Protein AF-A0AA35SYQ6-F1 (afdb_monomer_lite)

pLDDT: mean 86.06, std 11.84, range [40.59, 96.06]

Sequence (170 aa):
MRQVGVSEGILQTCYQFSLTARLAPKWNVVSGWLVQGMEFLSTGRSHAVVLEVGVTRTEITLSVRVSRINFNFLQVSDMEVSVSTLGAFLSDPRGVIRETSIYQNRCVLLPNLTVGYVFSANHQLPSSPEFPTYDSIRLHWKKQHGMILPEKQGLFFQIFFKSNSRTFFR

Structure (mmCIF, N/CA/C/O backbone):
data_AF-A0AA35SYQ6-F1
#
_entry.id   AF-A0AA35SYQ6-F1
#
loop_
_atom_site.group_PDB
_atom_site.id
_atom_site.type_symbol
_atom_site.label_atom_id
_atom_site.label_alt_id
_atom_site.label_comp_id
_atom_site.label_asym_id
_atom_site.label_entity_id
_atom_site.label_seq_id
_atom_site.pdbx_PDB_ins_code
_atom_site.Cartn_x
_atom_site.Cartn_y
_atom_site.Cartn_z
_atom_site.occupancy
_atom_site.B_iso_or_equiv
_atom_site.auth_seq_id
_atom_site.auth_comp_id
_atom_site.auth_asym_id
_atom_site.auth_atom_id
_atom_site.pdbx_PDB_model_num
ATOM 1 N N . MET A 1 1 ? -10.472 17.816 44.062 1.00 42.75 1 MET A N 1
ATOM 2 C CA . MET A 1 1 ? -9.986 17.221 42.795 1.00 42.75 1 MET A CA 1
ATOM 3 C C . MET A 1 1 ? -10.934 17.643 41.681 1.00 42.75 1 MET A C 1
ATOM 5 O O . MET A 1 1 ? -12.120 17.380 41.807 1.00 42.75 1 MET A O 1
ATOM 9 N N . ARG A 1 2 ? -10.469 18.363 40.649 1.00 44.16 2 ARG A N 1
ATOM 10 C CA . ARG A 1 2 ? -11.315 18.692 39.486 1.00 44.16 2 ARG A CA 1
ATOM 11 C C . ARG A 1 2 ? -11.531 17.407 38.683 1.00 44.16 2 ARG A C 1
ATOM 13 O O . ARG A 1 2 ? -10.553 16.830 38.217 1.00 44.16 2 ARG A O 1
ATOM 20 N N . GLN A 1 3 ? -12.778 16.956 38.550 1.00 53.84 3 GLN A N 1
ATOM 21 C CA . GLN A 1 3 ? -13.127 15.930 37.568 1.00 53.84 3 GLN A CA 1
ATOM 22 C C . GLN A 1 3 ? -12.819 16.501 36.184 1.00 53.84 3 GLN A C 1
ATOM 24 O O . GLN A 1 3 ? -13.435 17.476 35.753 1.00 53.84 3 GLN A O 1
ATOM 29 N N . VAL A 1 4 ? -11.833 15.925 35.504 1.00 58.66 4 VAL A N 1
ATOM 30 C CA . VAL A 1 4 ? -11.649 16.161 34.075 1.00 58.66 4 VAL A CA 1
ATOM 31 C C . VAL A 1 4 ? -12.801 15.430 33.393 1.00 58.66 4 VAL A C 1
ATOM 33 O O . VAL A 1 4 ? -12.837 14.202 33.394 1.00 58.66 4 VAL A O 1
ATOM 36 N N . GLY A 1 5 ? -13.789 16.174 32.896 1.00 65.88 5 GLY A N 1
ATOM 37 C CA . GLY A 1 5 ? -14.891 15.592 32.136 1.00 65.88 5 GLY A CA 1
ATOM 38 C C . GLY A 1 5 ? -14.342 14.962 30.859 1.00 65.88 5 GLY A C 1
ATOM 39 O O . GLY A 1 5 ? -13.836 15.671 29.992 1.00 65.88 5 GLY A O 1
ATOM 40 N N . VAL A 1 6 ? -14.400 13.636 30.754 1.00 77.38 6 VAL A N 1
ATOM 41 C CA . VAL A 1 6 ? -14.032 12.927 29.525 1.00 77.38 6 VAL A CA 1
ATOM 42 C C . VAL A 1 6 ? -15.188 13.090 28.546 1.00 77.38 6 VAL A C 1
ATOM 44 O O . VAL A 1 6 ? -16.306 12.668 28.833 1.00 77.38 6 VAL A O 1
ATOM 47 N N . SER A 1 7 ? -14.938 13.736 27.409 1.00 89.12 7 SER A N 1
ATOM 48 C CA . SER A 1 7 ? -15.945 13.855 26.356 1.00 89.12 7 SER A CA 1
ATOM 49 C C . SER A 1 7 ? -16.120 12.528 25.616 1.00 89.12 7 SER A C 1
ATOM 51 O O . SER A 1 7 ? -15.194 11.716 25.538 1.00 89.12 7 SER A O 1
ATOM 53 N N . GLU A 1 8 ? -17.294 12.332 25.017 1.00 91.00 8 GLU A N 1
ATOM 54 C CA . GLU A 1 8 ? -17.593 11.169 24.169 1.00 91.00 8 GLU A CA 1
ATOM 55 C C . GLU A 1 8 ? -16.535 10.996 23.066 1.00 91.00 8 GLU A C 1
ATOM 57 O O . GLU A 1 8 ? -16.056 9.890 22.836 1.00 91.00 8 GLU A O 1
ATOM 62 N N . GLY A 1 9 ? -16.091 12.097 22.447 1.00 92.00 9 GLY A N 1
ATOM 63 C CA . GLY A 1 9 ? -15.075 12.074 21.391 1.00 92.00 9 GLY A CA 1
ATOM 64 C C . GLY A 1 9 ? -13.686 11.628 21.865 1.00 92.00 9 GLY A C 1
ATOM 65 O O . GLY A 1 9 ? -13.002 10.884 21.155 1.00 92.00 9 GLY A O 1
ATOM 66 N N . ILE A 1 10 ? -13.267 12.025 23.075 1.00 92.19 10 ILE A N 1
ATOM 67 C CA . ILE A 1 10 ? -12.011 11.534 23.668 1.00 92.19 10 ILE A CA 1
ATOM 68 C C . ILE A 1 10 ? -12.130 10.032 23.912 1.00 92.19 10 ILE A C 1
ATOM 70 O O . ILE A 1 10 ? -11.246 9.271 23.519 1.00 92.19 10 ILE A O 1
ATOM 74 N N . LEU A 1 11 ? -13.246 9.599 24.501 1.00 92.44 11 LEU A N 1
ATOM 75 C CA . LEU A 1 11 ? -13.479 8.195 24.805 1.00 92.44 11 LEU A CA 1
ATOM 76 C C . LEU A 1 11 ? -13.512 7.338 23.527 1.00 92.44 11 LEU A C 1
ATOM 78 O O . LEU A 1 11 ? -12.851 6.301 23.468 1.00 92.44 11 LEU A O 1
ATOM 82 N N . GLN A 1 12 ? -14.190 7.807 22.475 1.00 94.62 12 GLN A N 1
ATOM 83 C CA . GLN A 1 12 ? -14.229 7.154 21.165 1.00 94.62 12 GLN A CA 1
ATOM 84 C C . GLN A 1 12 ? -12.827 6.996 20.573 1.00 94.62 12 GLN A C 1
ATOM 86 O O . GLN A 1 12 ? -12.453 5.902 20.151 1.00 94.62 12 GLN A O 1
ATOM 91 N N . THR A 1 13 ? -12.021 8.061 20.607 1.00 93.12 13 THR A N 1
ATOM 92 C CA . THR A 1 13 ? -10.637 8.039 20.108 1.00 93.12 13 THR A CA 1
ATOM 93 C C . THR A 1 13 ? -9.776 7.049 20.896 1.00 93.12 13 THR A C 1
ATOM 95 O O . THR A 1 13 ? -9.034 6.262 20.305 1.00 93.12 13 THR A O 1
ATOM 98 N N . CYS A 1 14 ? -9.905 7.029 22.225 1.00 93.50 14 CYS A N 1
ATOM 99 C CA . CYS A 1 14 ? -9.190 6.093 23.091 1.00 93.50 14 CYS A CA 1
ATOM 100 C C . CYS A 1 14 ? -9.551 4.631 22.797 1.00 93.50 14 CYS A C 1
ATOM 102 O O . CYS A 1 14 ? -8.652 3.787 22.724 1.00 93.50 14 CYS A O 1
ATOM 104 N N . TYR A 1 15 ? -10.835 4.316 22.601 1.00 93.81 15 TYR A N 1
ATOM 105 C CA . TYR A 1 15 ? -11.269 2.963 22.242 1.00 93.81 15 TYR A CA 1
ATOM 106 C C . TYR A 1 15 ? -10.786 2.559 20.850 1.00 93.81 15 TYR A C 1
ATOM 108 O O . TYR A 1 15 ? -10.222 1.474 20.704 1.00 93.81 15 TYR A O 1
ATOM 116 N N . GLN A 1 16 ? -10.934 3.436 19.853 1.00 92.88 16 GLN A N 1
ATOM 117 C CA . GLN A 1 16 ? -10.455 3.201 18.489 1.00 92.88 16 GLN A CA 1
ATOM 118 C C . GLN A 1 16 ? -8.949 2.888 18.486 1.00 92.88 16 GLN A C 1
ATOM 120 O O . GLN A 1 16 ? -8.519 1.883 17.910 1.00 92.88 16 GLN A O 1
ATOM 125 N N . PHE A 1 17 ? -8.153 3.704 19.186 1.00 91.69 17 PHE A N 1
ATOM 126 C CA . PHE A 1 17 ? -6.713 3.498 19.335 1.00 91.69 17 PHE A CA 1
ATOM 127 C C . PHE A 1 17 ? -6.401 2.178 20.045 1.00 91.69 17 PHE A C 1
ATOM 129 O O . PHE A 1 17 ? -5.600 1.388 19.552 1.00 91.69 17 PHE A O 1
ATOM 136 N N . SER A 1 18 ? -7.063 1.904 21.173 1.00 93.06 18 SER A N 1
ATOM 137 C CA . SER A 1 18 ? -6.812 0.705 21.981 1.00 93.06 18 SER A CA 1
ATOM 138 C C . SER A 1 18 ? -7.122 -0.585 21.223 1.00 93.06 18 SER A C 1
ATOM 140 O O . SER A 1 18 ? -6.352 -1.542 21.302 1.00 93.06 18 SER A O 1
ATOM 142 N N . LEU A 1 19 ? -8.228 -0.622 20.477 1.00 91.81 19 LEU A N 1
ATOM 143 C CA . LEU A 1 19 ? -8.601 -1.773 19.653 1.00 91.81 19 LEU A CA 1
ATOM 144 C C . LEU A 1 19 ? -7.602 -1.979 18.513 1.00 91.81 19 LEU A C 1
ATOM 146 O O . LEU A 1 19 ? -7.099 -3.087 18.328 1.00 91.81 19 LEU A O 1
ATOM 150 N N . THR A 1 20 ? -7.259 -0.901 17.805 1.00 89.12 20 THR A N 1
ATOM 151 C CA . THR A 1 20 ? -6.285 -0.931 16.705 1.00 89.12 20 THR A CA 1
ATOM 152 C C . THR A 1 20 ? -4.922 -1.419 17.194 1.00 89.12 20 THR A C 1
ATOM 154 O O . THR A 1 20 ? -4.372 -2.366 16.637 1.00 89.12 20 THR A O 1
ATOM 157 N N . ALA A 1 21 ? -4.408 -0.850 18.288 1.00 88.31 21 ALA A N 1
ATOM 158 C CA . ALA A 1 21 ? -3.113 -1.210 18.861 1.00 88.31 21 ALA A CA 1
ATOM 159 C C . ALA A 1 21 ? -3.057 -2.673 19.330 1.00 88.31 21 ALA A C 1
ATOM 161 O O . ALA A 1 21 ? -2.033 -3.332 19.170 1.00 88.31 21 ALA A O 1
ATOM 162 N N . ARG A 1 22 ? -4.157 -3.210 19.876 1.00 89.69 22 ARG A N 1
ATOM 163 C CA . ARG A 1 22 ? -4.231 -4.619 20.304 1.00 89.69 22 ARG A CA 1
ATOM 164 C C . ARG A 1 22 ? -4.284 -5.601 19.134 1.00 89.69 22 ARG A C 1
ATOM 166 O O . ARG A 1 22 ? -3.836 -6.735 19.288 1.00 89.69 22 ARG A O 1
ATOM 173 N N . LEU A 1 23 ? -4.817 -5.188 17.985 1.00 86.44 23 LEU A N 1
ATOM 174 C CA . LEU A 1 23 ? -4.903 -6.025 16.783 1.00 86.44 23 LEU A CA 1
ATOM 175 C C . LEU A 1 23 ? -3.657 -5.923 15.898 1.00 86.44 23 LEU A C 1
ATOM 177 O O . LEU A 1 23 ? -3.284 -6.915 15.270 1.00 86.44 23 LEU A O 1
ATOM 181 N N . ALA A 1 24 ? -2.974 -4.776 15.914 1.00 79.38 24 ALA A N 1
ATOM 182 C CA . ALA A 1 24 ? -1.789 -4.487 15.109 1.00 79.38 24 ALA A CA 1
ATOM 183 C C . ALA A 1 24 ? -0.700 -5.591 15.086 1.00 79.38 24 ALA A C 1
ATOM 185 O O . ALA A 1 24 ? -0.120 -5.825 14.028 1.00 79.38 24 ALA A O 1
ATOM 186 N N . PRO A 1 25 ? -0.425 -6.352 16.170 1.00 78.94 25 PRO A N 1
ATOM 187 C CA . PRO A 1 25 ? 0.588 -7.412 16.128 1.00 78.94 25 PRO A CA 1
ATOM 188 C C . PRO A 1 25 ? 0.299 -8.544 15.130 1.00 78.94 25 PRO A C 1
ATOM 190 O O . PRO A 1 25 ? 1.218 -9.248 14.721 1.00 78.94 25 PRO A O 1
ATOM 193 N N . LYS A 1 26 ? -0.971 -8.759 14.760 1.00 83.44 26 LYS A N 1
ATOM 194 C CA . LYS A 1 26 ? -1.387 -9.786 13.782 1.00 83.44 26 LYS A CA 1
ATOM 195 C C . LYS A 1 26 ? -2.040 -9.197 12.528 1.00 83.44 26 LYS A C 1
ATOM 197 O O . LYS A 1 26 ? -2.326 -9.940 11.586 1.00 83.44 26 LYS A O 1
ATOM 202 N N . TRP A 1 27 ? -2.288 -7.892 12.532 1.00 89.00 27 TRP A N 1
ATOM 203 C CA . TRP A 1 27 ? -3.041 -7.184 11.508 1.00 89.00 27 TRP A CA 1
ATOM 204 C C . TRP A 1 27 ? -2.310 -5.906 11.109 1.00 89.00 27 TRP A C 1
ATOM 206 O O . TRP A 1 27 ? -1.964 -5.094 11.954 1.00 89.00 27 TRP A O 1
ATOM 216 N N . ASN A 1 28 ? -2.105 -5.697 9.817 1.00 89.94 28 ASN A N 1
ATOM 217 C CA . ASN A 1 28 ? -1.436 -4.508 9.305 1.00 89.94 28 ASN A CA 1
ATOM 218 C C . ASN A 1 28 ? -2.448 -3.391 9.056 1.00 89.94 28 ASN A C 1
ATOM 220 O O . ASN A 1 28 ? -3.471 -3.619 8.413 1.00 89.94 28 ASN A O 1
ATOM 224 N N . VAL A 1 29 ? -2.158 -2.182 9.537 1.00 89.81 29 VAL A N 1
ATOM 225 C CA . VAL A 1 29 ? -2.995 -1.006 9.269 1.00 89.81 29 VAL A CA 1
ATOM 226 C C . VAL A 1 29 ? -2.692 -0.489 7.861 1.00 89.81 29 VAL A C 1
ATOM 228 O O . VAL A 1 29 ? -1.558 -0.121 7.559 1.00 89.81 29 VAL A O 1
ATOM 231 N N . VAL A 1 30 ? -3.712 -0.446 7.007 1.00 90.31 30 VAL A N 1
ATOM 232 C CA . VAL A 1 30 ? -3.660 0.126 5.656 1.00 90.31 30 VAL A CA 1
ATOM 233 C C . VAL A 1 30 ? -4.794 1.135 5.525 1.00 90.31 30 VAL A C 1
ATOM 235 O O . VAL A 1 30 ? -5.960 0.763 5.378 1.00 90.31 30 VAL A O 1
ATOM 238 N N . SER A 1 31 ? -4.455 2.424 5.596 1.00 87.00 31 SER A N 1
ATOM 239 C CA . SER A 1 31 ? -5.415 3.522 5.742 1.00 87.00 31 SER A CA 1
ATOM 240 C C . SER A 1 31 ? -6.349 3.274 6.945 1.00 87.00 31 SER A C 1
ATOM 242 O O . SER A 1 31 ? -5.896 3.381 8.080 1.00 87.00 31 SER A O 1
ATOM 244 N N . GLY A 1 32 ? -7.614 2.896 6.730 1.00 87.56 32 GLY A N 1
ATOM 245 C CA . GLY A 1 32 ? -8.567 2.511 7.787 1.00 87.56 32 GLY A CA 1
ATOM 246 C C . GLY A 1 32 ? -8.807 1.003 7.948 1.00 87.56 32 GLY A C 1
ATOM 247 O O . GLY A 1 32 ? -9.633 0.597 8.765 1.00 87.56 32 GLY A O 1
ATOM 248 N N . TRP A 1 33 ? -8.133 0.164 7.161 1.00 91.50 33 TRP A N 1
ATOM 249 C CA . TRP A 1 33 ? -8.318 -1.285 7.164 1.00 91.50 33 TRP A CA 1
ATOM 250 C C . TRP A 1 33 ? -7.277 -1.970 8.040 1.00 91.50 33 TRP A C 1
ATOM 252 O O . TRP A 1 33 ? -6.090 -1.665 7.966 1.00 91.50 33 TRP A O 1
ATOM 262 N N . LEU A 1 34 ? -7.714 -2.959 8.810 1.00 92.69 34 LEU A N 1
ATOM 263 C CA . LEU A 1 34 ? -6.841 -3.935 9.448 1.00 92.69 34 LEU A CA 1
ATOM 264 C C . LEU A 1 34 ? -6.752 -5.144 8.524 1.00 92.69 34 LEU A C 1
ATOM 266 O O . LEU A 1 34 ? -7.723 -5.883 8.385 1.00 92.69 34 LEU A O 1
ATOM 270 N N . VAL A 1 35 ? -5.606 -5.338 7.877 1.00 93.31 35 VAL A N 1
ATOM 271 C CA . VAL A 1 35 ? -5.352 -6.410 6.905 1.00 93.31 35 VAL A CA 1
ATOM 272 C C . VAL A 1 35 ? -4.674 -7.591 7.588 1.00 93.31 35 VAL A C 1
ATOM 274 O O . VAL A 1 35 ? -3.680 -7.426 8.293 1.00 93.31 35 VAL A O 1
ATOM 277 N N . GLN A 1 36 ? -5.205 -8.793 7.394 1.00 90.81 36 GLN A N 1
ATOM 278 C CA . GLN A 1 36 ? -4.734 -9.987 8.084 1.00 90.81 36 GLN A CA 1
ATOM 279 C C . GLN A 1 36 ? -3.369 -10.443 7.560 1.00 90.81 36 GLN A C 1
ATOM 281 O O . GLN A 1 36 ? -3.155 -10.530 6.348 1.00 90.81 36 GLN A O 1
ATOM 286 N N . GLY A 1 37 ? -2.494 -10.847 8.484 1.00 86.06 37 GLY A N 1
ATOM 287 C CA . GLY A 1 37 ? -1.257 -11.558 8.169 1.00 86.06 37 GLY A CA 1
ATOM 288 C C . GLY A 1 37 ? -0.109 -10.637 7.766 1.00 86.06 37 GLY A C 1
ATOM 289 O O . GLY A 1 37 ? -0.314 -9.541 7.258 1.00 86.06 37 GLY A O 1
ATOM 290 N N . MET A 1 38 ? 1.122 -11.089 8.007 1.00 79.12 38 MET A N 1
ATOM 291 C CA . MET A 1 38 ? 2.333 -10.295 7.756 1.00 79.12 38 MET A CA 1
ATOM 292 C C . MET A 1 38 ? 2.770 -10.300 6.285 1.00 79.12 38 MET A C 1
ATOM 294 O O . MET A 1 38 ? 3.464 -9.387 5.854 1.00 79.12 38 MET A O 1
ATOM 298 N N . GLU A 1 39 ? 2.341 -11.301 5.512 1.00 80.50 39 GLU A N 1
ATOM 299 C CA . GLU A 1 39 ? 2.798 -11.549 4.136 1.00 80.50 39 GLU A CA 1
ATOM 300 C C . GLU A 1 39 ? 1.753 -11.194 3.068 1.00 80.50 39 GLU A C 1
ATOM 302 O O . GLU A 1 39 ? 1.876 -11.591 1.910 1.00 80.50 39 GLU A O 1
ATOM 307 N N . PHE A 1 40 ? 0.718 -10.426 3.425 1.00 87.62 40 PHE A N 1
ATOM 308 C CA . PHE A 1 40 ? -0.347 -10.047 2.486 1.00 87.62 40 PHE A CA 1
ATOM 309 C C . PHE A 1 40 ? 0.180 -9.299 1.246 1.00 87.62 40 PHE A C 1
ATOM 311 O O . PHE A 1 40 ? -0.441 -9.322 0.185 1.00 87.62 40 PHE A O 1
ATOM 318 N N . LEU A 1 41 ? 1.349 -8.660 1.366 1.00 88.25 41 LEU A N 1
ATOM 319 C CA . LEU A 1 41 ? 2.039 -7.978 0.273 1.00 88.25 41 LEU A CA 1
ATOM 320 C C . LEU A 1 41 ? 2.724 -8.919 -0.726 1.00 88.25 41 LEU A C 1
ATOM 322 O O . LEU A 1 41 ? 3.089 -8.474 -1.818 1.00 88.25 41 LEU A O 1
ATOM 326 N N . SER A 1 42 ? 2.915 -10.182 -0.352 1.00 85.94 42 SER A N 1
ATOM 327 C CA . SER A 1 42 ? 3.439 -11.241 -1.215 1.00 85.94 42 SER A CA 1
ATOM 328 C C . SER A 1 42 ? 2.306 -11.964 -1.938 1.00 85.94 42 SER A C 1
ATOM 330 O O . SER A 1 42 ? 2.420 -12.251 -3.124 1.00 85.94 42 SER A O 1
ATOM 332 N N . THR A 1 43 ? 1.191 -12.224 -1.249 1.00 84.50 43 THR A N 1
ATOM 333 C CA . THR A 1 43 ? 0.027 -12.906 -1.843 1.00 84.50 43 THR A CA 1
ATOM 334 C C . THR A 1 43 ? -0.848 -11.972 -2.676 1.00 84.50 43 THR A C 1
ATOM 336 O O . THR A 1 43 ? -1.604 -12.435 -3.528 1.00 84.50 43 THR A O 1
ATOM 339 N N . GLY A 1 44 ? -0.817 -10.668 -2.384 1.00 85.94 44 GLY A N 1
ATOM 340 C CA . GLY A 1 44 ? -1.718 -9.671 -2.961 1.00 85.94 44 GLY A CA 1
ATOM 341 C C . GLY A 1 44 ? -3.176 -9.834 -2.530 1.00 85.94 44 GLY A C 1
ATOM 342 O O . GLY A 1 44 ? -4.014 -9.026 -2.900 1.00 85.94 44 GLY A O 1
ATOM 343 N N . ARG A 1 45 ? -3.517 -10.846 -1.731 1.00 89.50 45 ARG A N 1
ATOM 344 C CA . ARG A 1 45 ? -4.891 -11.137 -1.312 1.00 89.50 45 ARG A CA 1
ATOM 345 C C . ARG A 1 45 ? -4.921 -11.435 0.167 1.00 89.50 45 ARG A C 1
ATOM 347 O O . ARG A 1 45 ? -4.160 -12.279 0.641 1.00 89.50 45 ARG A O 1
ATOM 354 N N . SER A 1 46 ? -5.819 -10.771 0.884 1.00 92.44 46 SER A N 1
ATOM 355 C CA . SER A 1 46 ? -6.026 -11.045 2.301 1.00 92.44 46 SER A CA 1
ATOM 356 C C . SER A 1 46 ? -7.416 -10.636 2.772 1.00 92.44 46 SER A C 1
ATOM 358 O O . SER A 1 46 ? -8.112 -9.840 2.139 1.00 92.44 46 SER A O 1
ATOM 360 N N . HIS A 1 47 ? -7.825 -11.196 3.903 1.00 92.62 47 HIS A N 1
ATOM 361 C CA . HIS A 1 47 ? -8.974 -10.701 4.639 1.00 92.62 47 HIS A CA 1
ATOM 362 C C . HIS A 1 47 ? -8.617 -9.388 5.325 1.00 92.62 47 HIS A C 1
ATOM 364 O O . HIS A 1 47 ? -7.486 -9.181 5.764 1.00 92.62 47 HIS A O 1
ATOM 370 N N . ALA A 1 48 ? -9.594 -8.504 5.442 1.00 94.00 48 ALA A N 1
ATOM 371 C CA . ALA A 1 48 ? -9.444 -7.276 6.189 1.00 94.00 48 ALA A CA 1
ATOM 372 C C . ALA A 1 48 ? -10.708 -6.965 6.973 1.00 94.00 48 ALA A C 1
ATOM 374 O O . ALA A 1 48 ? -11.806 -7.387 6.600 1.00 94.00 48 ALA A O 1
ATOM 375 N N . VAL A 1 49 ? -10.546 -6.207 8.048 1.00 93.81 49 VAL A N 1
ATOM 376 C CA . VAL A 1 49 ? -11.659 -5.705 8.843 1.00 93.81 49 VAL A CA 1
ATOM 377 C C . VAL A 1 49 ? -11.570 -4.195 8.998 1.00 93.81 49 VAL A C 1
ATOM 379 O O . VAL A 1 49 ? -10.482 -3.635 9.118 1.00 93.81 49 VAL A O 1
ATOM 382 N N . VAL A 1 50 ? -12.726 -3.541 9.006 1.00 93.12 50 VAL A N 1
ATOM 383 C CA . VAL A 1 50 ? -12.875 -2.162 9.479 1.00 93.12 50 VAL A CA 1
ATOM 384 C C . VAL A 1 50 ? -13.606 -2.218 10.806 1.00 93.12 50 VAL A C 1
ATOM 386 O O . VAL A 1 50 ? -14.644 -2.875 10.913 1.00 93.12 50 VAL A O 1
ATOM 389 N N . LEU A 1 51 ? -13.047 -1.534 11.799 1.00 92.38 51 LEU A N 1
ATOM 390 C CA . LEU A 1 51 ? -13.650 -1.357 13.112 1.00 92.38 51 LEU A CA 1
ATOM 391 C C . LEU A 1 51 ? -14.082 0.093 13.256 1.00 92.38 51 LEU A C 1
ATOM 393 O O . LEU A 1 51 ? -13.265 1.000 13.103 1.00 92.38 51 LEU A O 1
ATOM 397 N N . GLU A 1 52 ? -15.349 0.303 13.576 1.00 93.69 52 GLU A N 1
ATOM 398 C CA . GLU A 1 52 ? -15.891 1.622 13.885 1.00 93.69 52 GLU A CA 1
ATOM 399 C C . GLU A 1 52 ? -16.432 1.592 15.309 1.00 93.69 52 GLU A C 1
ATOM 401 O O . GLU A 1 52 ? -17.287 0.768 15.642 1.00 93.69 52 GLU A O 1
ATOM 406 N N . VAL A 1 53 ? -15.903 2.475 16.154 1.00 95.06 53 VAL A N 1
ATOM 407 C CA . VAL A 1 53 ? -16.409 2.684 17.509 1.00 95.06 53 VAL A CA 1
ATOM 408 C C . VAL A 1 53 ? -17.308 3.911 17.502 1.00 95.06 53 VAL A C 1
ATOM 410 O O . VAL A 1 53 ? -16.868 4.991 17.113 1.00 95.06 53 VAL A O 1
ATOM 413 N N . GLY A 1 54 ? -18.546 3.753 17.960 1.00 95.19 54 GLY A N 1
ATOM 414 C CA . GLY A 1 54 ? -19.444 4.861 18.264 1.00 95.19 54 GLY A CA 1
ATOM 415 C C . GLY A 1 54 ? -19.575 5.021 19.772 1.00 95.19 54 GLY A C 1
ATOM 416 O O . GLY A 1 54 ? -19.832 4.043 20.472 1.00 95.19 54 GLY A O 1
ATOM 417 N N . VAL A 1 55 ? -19.411 6.238 20.284 1.00 95.31 55 VAL A N 1
ATOM 418 C CA . VAL A 1 55 ? -19.644 6.542 21.703 1.00 95.31 55 VAL A CA 1
ATOM 419 C C . VAL A 1 55 ? -20.752 7.572 21.826 1.00 95.31 55 VAL A C 1
ATOM 421 O O . VAL A 1 55 ? -20.730 8.609 21.171 1.00 95.31 55 VAL A O 1
ATOM 424 N N . THR A 1 56 ? -21.700 7.287 22.707 1.00 92.06 56 THR A N 1
ATOM 425 C CA . THR A 1 56 ? -22.732 8.219 23.163 1.00 92.06 56 THR A CA 1
ATOM 426 C C . THR A 1 56 ? -22.642 8.358 24.683 1.00 92.06 56 THR A C 1
ATOM 428 O O . THR A 1 56 ? -21.881 7.647 25.342 1.00 92.06 56 THR A O 1
ATOM 431 N N . ARG A 1 57 ? -23.454 9.240 25.268 1.00 88.44 57 ARG A N 1
ATOM 432 C CA . ARG A 1 57 ? -23.592 9.398 26.725 1.00 88.44 57 ARG A CA 1
ATOM 433 C C . ARG A 1 57 ? -23.887 8.097 27.464 1.00 88.44 57 ARG A C 1
ATOM 435 O O . ARG A 1 57 ? -23.489 7.972 28.617 1.00 88.44 57 ARG A O 1
ATOM 442 N N . THR A 1 58 ? -24.630 7.183 26.848 1.00 92.62 58 THR A N 1
ATOM 443 C CA . THR A 1 58 ? -25.176 6.000 27.526 1.00 92.62 58 THR A CA 1
ATOM 444 C C . THR A 1 58 ? -24.591 4.695 27.014 1.00 92.62 58 THR A C 1
ATOM 446 O O . THR A 1 58 ? -24.627 3.697 27.726 1.00 92.62 58 THR A O 1
ATOM 449 N N . GLU A 1 59 ? -24.056 4.685 25.795 1.00 94.44 59 GLU A N 1
ATOM 450 C CA . GLU A 1 59 ? -23.696 3.455 25.097 1.00 94.44 59 GLU A CA 1
ATOM 451 C C . GLU A 1 59 ? -22.393 3.590 24.316 1.00 94.44 59 GLU A C 1
ATOM 453 O O . GLU A 1 59 ? -22.073 4.645 23.759 1.00 94.44 59 GLU A O 1
ATOM 458 N N . ILE A 1 60 ? -21.682 2.468 24.222 1.00 94.12 60 ILE A N 1
ATOM 459 C CA . ILE A 1 60 ? -20.551 2.279 23.320 1.00 94.12 60 ILE A CA 1
ATOM 460 C C . ILE A 1 60 ? -20.953 1.193 22.330 1.00 94.12 60 ILE A C 1
ATOM 462 O O . ILE A 1 60 ? -21.296 0.079 22.722 1.00 94.12 60 ILE A O 1
ATOM 466 N N . THR A 1 61 ? -20.889 1.516 21.045 1.00 96.06 61 THR A N 1
ATOM 467 C CA . THR A 1 61 ? -21.183 0.597 19.948 1.00 96.06 61 THR A CA 1
ATOM 468 C C . THR A 1 61 ? -19.897 0.245 19.211 1.00 96.06 61 THR A C 1
ATOM 470 O O . THR A 1 61 ? -19.019 1.086 19.016 1.00 9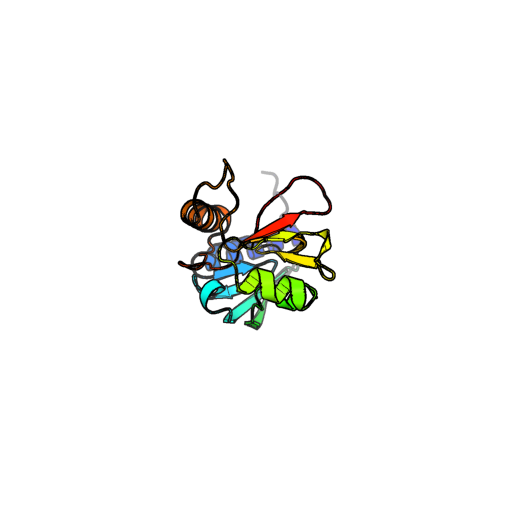6.06 61 THR A O 1
ATOM 473 N N . LEU A 1 62 ? -19.780 -1.020 18.810 1.00 95.31 62 LEU A N 1
ATOM 474 C CA . LEU A 1 62 ? -18.690 -1.515 17.978 1.00 95.31 62 LEU A CA 1
ATOM 475 C C . LEU A 1 62 ? -19.288 -2.132 16.717 1.00 95.31 62 LEU A C 1
ATOM 477 O O . LEU A 1 62 ? -19.992 -3.138 16.786 1.00 95.31 62 LEU A O 1
ATOM 481 N N . SER A 1 63 ? -18.974 -1.542 15.571 1.00 95.25 63 SER A N 1
ATOM 482 C CA . SER A 1 63 ? -19.304 -2.086 14.259 1.00 95.25 63 SER A CA 1
ATOM 483 C C . SER A 1 63 ? -18.065 -2.737 13.652 1.00 95.25 63 SER A C 1
ATOM 485 O O . SER A 1 63 ? -16.971 -2.167 13.670 1.00 95.25 63 SER A O 1
ATOM 487 N N . VAL A 1 64 ? -18.238 -3.948 13.120 1.00 94.31 64 VAL A N 1
ATOM 488 C CA . VAL A 1 64 ? -17.175 -4.727 12.479 1.00 94.31 64 VAL A CA 1
ATOM 489 C C . VAL A 1 64 ? -17.615 -5.082 11.069 1.00 94.31 64 VAL A C 1
ATOM 491 O O . VAL A 1 64 ? -18.598 -5.797 10.879 1.00 94.31 64 VAL A O 1
ATOM 494 N N . ARG A 1 65 ? -16.865 -4.619 10.069 1.00 95.31 65 ARG A N 1
ATOM 495 C CA . ARG A 1 65 ? -17.088 -4.984 8.665 1.00 95.31 65 ARG A CA 1
ATOM 496 C C . ARG A 1 65 ? -15.937 -5.830 8.164 1.00 95.31 65 ARG A C 1
ATOM 498 O O . ARG A 1 65 ? -14.796 -5.379 8.182 1.00 95.31 65 ARG A O 1
ATOM 505 N N . VAL A 1 66 ? -16.245 -7.037 7.702 1.00 94.19 66 VAL A N 1
ATOM 506 C CA . VAL A 1 66 ? -15.270 -7.963 7.114 1.00 94.19 66 VAL A CA 1
ATOM 507 C C . VAL A 1 66 ? -15.273 -7.802 5.598 1.00 94.19 66 VAL A C 1
ATOM 509 O O . VAL A 1 66 ? -16.330 -7.737 4.978 1.00 94.19 66 VAL A O 1
ATOM 512 N N . SER A 1 67 ? -14.089 -7.770 4.996 1.00 93.19 67 SER A N 1
ATOM 513 C CA . SER A 1 67 ? -13.903 -7.717 3.548 1.00 93.19 67 SER A CA 1
ATOM 514 C C . SER A 1 67 ? -12.748 -8.613 3.104 1.00 93.19 67 SER A C 1
ATOM 516 O O . SER A 1 67 ? -11.931 -9.068 3.910 1.00 93.19 67 SER A O 1
ATOM 518 N N . ARG A 1 68 ? -12.673 -8.868 1.799 1.00 92.31 68 ARG A N 1
ATOM 519 C CA . ARG A 1 68 ? -11.499 -9.437 1.135 1.00 92.31 68 ARG A CA 1
ATOM 520 C C . ARG A 1 68 ? -10.866 -8.342 0.291 1.00 92.31 68 ARG A C 1
ATOM 522 O O . ARG A 1 68 ? -11.522 -7.793 -0.588 1.00 92.31 68 ARG A O 1
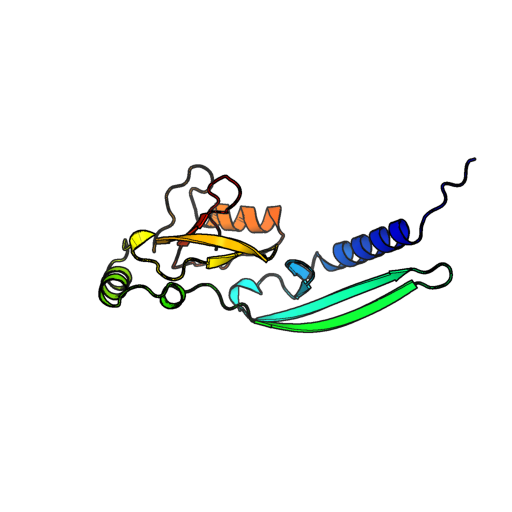ATOM 529 N N . ILE A 1 69 ? -9.601 -8.045 0.552 1.00 90.31 69 ILE A N 1
ATOM 530 C CA . ILE A 1 69 ? -8.832 -7.067 -0.213 1.00 90.31 69 ILE A CA 1
ATOM 531 C C . ILE A 1 69 ? -7.965 -7.810 -1.222 1.00 90.31 69 ILE A C 1
ATOM 533 O O . ILE A 1 69 ? -7.304 -8.796 -0.888 1.00 90.31 69 ILE A O 1
ATOM 537 N N . ASN A 1 70 ? -7.976 -7.307 -2.454 1.00 90.69 70 ASN A N 1
ATOM 538 C CA . ASN A 1 70 ? -7.069 -7.708 -3.517 1.00 90.69 70 ASN A CA 1
ATOM 539 C C . ASN A 1 70 ? -6.215 -6.495 -3.909 1.00 90.69 70 ASN A C 1
ATOM 541 O O . ASN A 1 70 ? -6.729 -5.512 -4.439 1.00 90.69 70 ASN A O 1
ATOM 545 N N . PHE A 1 71 ? -4.924 -6.561 -3.609 1.00 86.88 71 PHE A N 1
ATOM 546 C CA . PHE A 1 71 ? -3.919 -5.587 -3.998 1.00 86.88 71 PHE A CA 1
ATOM 547 C C . PHE A 1 71 ? -3.463 -5.885 -5.423 1.00 86.88 71 PHE A C 1
ATOM 549 O O . PHE A 1 71 ? -2.721 -6.835 -5.673 1.00 86.88 71 PHE A O 1
ATOM 556 N N . ASN A 1 72 ? -3.887 -5.037 -6.354 1.00 86.31 72 ASN A N 1
ATOM 557 C CA . ASN A 1 72 ? -3.344 -5.020 -7.703 1.00 86.31 72 ASN A CA 1
ATOM 558 C C . ASN A 1 72 ? -2.064 -4.175 -7.673 1.00 86.31 72 ASN A C 1
ATOM 560 O O . ASN A 1 72 ? -2.129 -2.948 -7.691 1.00 86.31 72 ASN A O 1
ATOM 564 N N . PHE A 1 73 ? -0.910 -4.828 -7.520 1.00 87.94 73 PHE A N 1
ATOM 565 C CA . PHE A 1 73 ? 0.376 -4.129 -7.511 1.00 87.94 73 PHE A CA 1
ATOM 566 C C . PHE A 1 73 ? 0.682 -3.552 -8.885 1.00 87.94 73 PHE A C 1
ATOM 568 O O . PHE A 1 73 ? 0.531 -4.257 -9.883 1.00 87.94 73 PHE A O 1
ATOM 575 N N . LEU A 1 74 ? 1.176 -2.314 -8.891 1.00 88.38 74 LEU A N 1
ATOM 576 C CA . LEU A 1 74 ? 1.542 -1.574 -10.090 1.00 88.38 74 LEU A CA 1
ATOM 577 C C . LEU A 1 74 ? 2.431 -2.412 -11.017 1.00 88.38 74 LEU A C 1
ATOM 579 O O . LEU A 1 74 ? 3.473 -2.932 -10.605 1.00 88.38 74 LEU A O 1
ATOM 583 N N . GLN A 1 75 ? 2.008 -2.527 -12.269 1.00 89.06 75 GLN A N 1
ATOM 584 C CA . GLN A 1 75 ? 2.749 -3.151 -13.354 1.00 89.06 75 GLN A CA 1
ATOM 585 C C . GLN A 1 75 ? 3.154 -2.103 -14.388 1.00 89.06 75 GLN A C 1
ATOM 587 O O . GLN A 1 75 ? 2.554 -1.038 -14.511 1.00 89.06 75 GLN A O 1
ATOM 592 N N . VAL A 1 76 ? 4.155 -2.434 -15.202 1.00 88.56 76 VAL A N 1
ATOM 593 C CA . VAL A 1 76 ? 4.568 -1.573 -16.322 1.00 88.56 76 VAL A CA 1
ATOM 594 C C . VAL A 1 76 ? 3.447 -1.414 -17.356 1.00 88.56 76 VAL A C 1
ATOM 596 O O . VAL A 1 76 ? 3.336 -0.367 -17.986 1.00 88.56 76 VAL A O 1
ATOM 599 N N . SER A 1 77 ? 2.581 -2.419 -17.510 1.00 87.25 77 SER A N 1
ATOM 600 C CA . SER A 1 77 ? 1.403 -2.332 -18.382 1.00 87.25 77 SER A CA 1
ATOM 601 C C . SER A 1 77 ? 0.431 -1.227 -17.969 1.00 87.2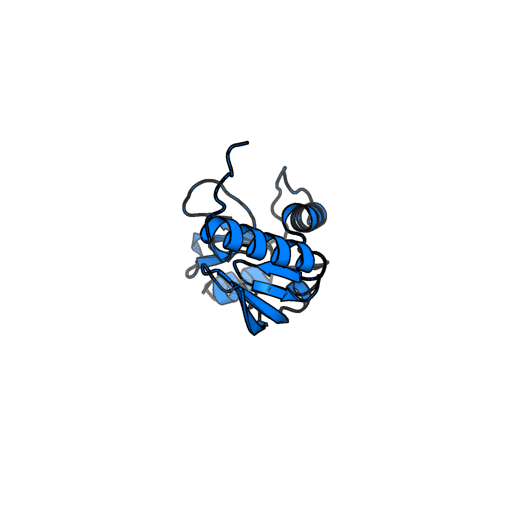5 77 SER A C 1
ATOM 603 O O . SER A 1 77 ? -0.231 -0.657 -18.830 1.00 87.25 77 SER A O 1
ATOM 605 N N . ASP A 1 78 ? 0.376 -0.889 -16.678 1.00 89.44 78 ASP A N 1
ATOM 606 C CA . ASP A 1 78 ? -0.544 0.121 -16.142 1.00 89.44 78 ASP A CA 1
ATOM 607 C C . ASP A 1 78 ? -0.094 1.552 -16.477 1.00 89.44 78 ASP A C 1
ATOM 609 O O . ASP A 1 78 ? -0.846 2.500 -16.277 1.00 89.44 78 ASP A O 1
ATOM 613 N N . MET A 1 79 ? 1.132 1.711 -16.990 1.00 90.38 79 MET A N 1
ATOM 614 C CA . MET A 1 79 ? 1.734 3.000 -17.346 1.00 90.38 79 MET A CA 1
ATOM 615 C C . MET A 1 79 ? 1.393 3.481 -18.761 1.00 90.38 79 MET A C 1
ATOM 617 O O . MET A 1 79 ? 1.801 4.580 -19.149 1.00 90.38 79 MET A O 1
ATOM 621 N N . GLU A 1 80 ? 0.678 2.656 -19.534 1.00 91.69 80 GLU A N 1
ATOM 622 C CA . GLU A 1 80 ? 0.289 2.918 -20.928 1.00 91.69 80 GLU A CA 1
ATOM 623 C C . GLU A 1 80 ? 1.475 3.270 -21.849 1.00 91.69 80 GLU A C 1
ATOM 625 O O . GLU A 1 80 ? 1.368 4.081 -22.760 1.00 91.69 80 GLU A O 1
ATOM 630 N N . VAL A 1 81 ? 2.637 2.653 -21.622 1.00 92.12 81 VAL A N 1
ATOM 631 C CA . VAL A 1 81 ? 3.871 2.902 -22.387 1.00 92.12 81 VAL A CA 1
ATOM 632 C C . VAL A 1 81 ? 3.759 2.353 -23.816 1.00 92.12 81 VAL A C 1
ATOM 634 O O . VAL A 1 81 ? 3.113 1.331 -24.053 1.00 92.12 81 VAL A O 1
ATOM 637 N N . SER A 1 82 ? 4.434 2.990 -24.782 1.00 92.81 82 SER A N 1
ATOM 638 C CA . SER A 1 82 ? 4.470 2.495 -26.163 1.00 92.81 82 SER A CA 1
ATOM 639 C C . SER A 1 82 ? 5.052 1.077 -26.256 1.00 92.81 82 SER A C 1
ATOM 641 O O . SER A 1 82 ? 5.977 0.705 -25.529 1.00 92.81 82 SER A O 1
ATOM 643 N N . VAL A 1 83 ? 4.545 0.284 -27.205 1.00 91.31 83 VAL A N 1
ATOM 644 C CA . VAL A 1 83 ? 4.957 -1.120 -27.398 1.00 91.31 83 VAL A CA 1
ATOM 645 C C . VAL A 1 83 ? 6.460 -1.244 -27.669 1.00 91.31 83 VAL A C 1
ATOM 647 O O . VAL A 1 83 ? 7.102 -2.169 -27.176 1.00 91.31 83 VAL A O 1
ATOM 650 N N . SER A 1 84 ? 7.045 -0.297 -28.409 1.00 90.62 84 SER A N 1
ATOM 651 C CA . SER A 1 84 ? 8.482 -0.274 -28.696 1.00 90.62 84 SER A CA 1
ATOM 652 C C . SER A 1 84 ? 9.323 -0.040 -27.439 1.00 90.62 84 SER A C 1
ATOM 654 O O . SER A 1 84 ? 10.292 -0.764 -27.208 1.00 90.62 84 SER A O 1
ATOM 656 N N . THR A 1 8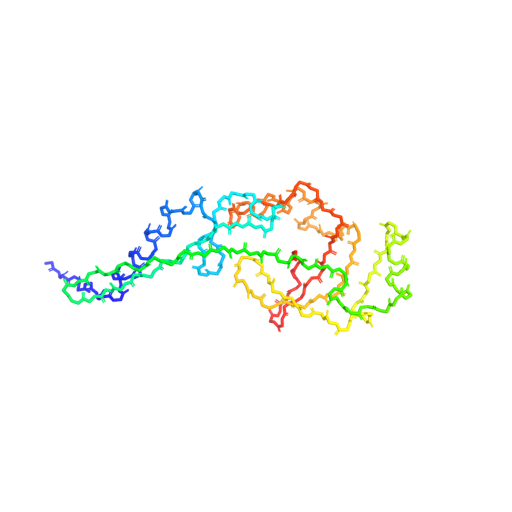5 ? 8.934 0.919 -26.596 1.00 90.31 85 THR A N 1
ATOM 657 C CA . THR A 1 85 ? 9.622 1.203 -25.330 1.00 90.31 85 THR A CA 1
ATOM 658 C C . THR A 1 85 ? 9.458 0.052 -24.341 1.00 90.31 85 THR A C 1
ATOM 660 O O . THR A 1 85 ? 10.427 -0.325 -23.683 1.00 90.31 85 THR A O 1
ATOM 663 N N . LEU A 1 86 ? 8.271 -0.560 -24.271 1.00 91.25 86 LEU A N 1
ATOM 664 C CA . LEU A 1 86 ? 8.033 -1.740 -23.440 1.00 91.25 86 LEU A CA 1
ATOM 665 C C . LEU A 1 86 ? 8.885 -2.933 -23.895 1.00 91.25 86 LEU A C 1
ATOM 667 O O . LEU A 1 86 ? 9.510 -3.588 -23.065 1.00 91.25 86 LEU A O 1
ATOM 671 N N . GLY A 1 87 ? 8.955 -3.194 -25.203 1.00 90.81 87 GLY A N 1
ATOM 672 C CA . GLY A 1 87 ? 9.776 -4.271 -25.760 1.00 90.81 87 GLY A CA 1
ATOM 673 C C . GLY A 1 87 ? 11.264 -4.091 -25.455 1.00 90.81 87 GLY A C 1
ATOM 674 O O . GLY A 1 87 ? 11.923 -5.037 -25.020 1.00 90.81 87 GLY A O 1
ATOM 675 N N . ALA A 1 88 ? 11.780 -2.867 -25.605 1.00 91.25 88 ALA A N 1
ATOM 676 C CA . ALA A 1 88 ? 13.155 -2.535 -25.237 1.00 91.25 88 ALA A CA 1
ATOM 677 C C . ALA A 1 88 ? 13.402 -2.711 -23.730 1.00 91.25 88 ALA A C 1
ATOM 679 O O . ALA A 1 88 ? 14.406 -3.299 -23.336 1.00 91.25 88 ALA A O 1
ATOM 680 N N . PHE A 1 89 ? 12.464 -2.265 -22.890 1.00 92.38 89 PHE A N 1
ATOM 681 C CA . PHE A 1 89 ? 12.558 -2.403 -21.439 1.00 92.38 89 PHE A CA 1
ATOM 682 C C . PHE A 1 89 ? 12.567 -3.865 -20.986 1.00 92.38 89 PHE A C 1
ATOM 684 O O . PHE A 1 89 ? 13.370 -4.228 -20.137 1.00 92.38 89 PHE A O 1
ATOM 691 N N . LEU A 1 90 ? 11.702 -4.718 -21.538 1.00 90.00 90 LEU A N 1
ATOM 692 C CA . LEU A 1 90 ? 11.640 -6.135 -21.161 1.00 90.00 90 LEU A CA 1
ATOM 693 C C . LEU A 1 90 ? 12.850 -6.938 -21.658 1.00 90.00 90 LEU A C 1
ATOM 695 O O . LEU A 1 90 ? 13.212 -7.933 -21.035 1.00 90.00 90 LEU A O 1
ATOM 699 N N . SER A 1 91 ? 13.465 -6.514 -22.764 1.00 91.19 91 SER A N 1
ATOM 700 C CA . SER A 1 91 ? 14.619 -7.202 -23.360 1.00 91.19 91 SER A CA 1
ATOM 701 C C . SER A 1 91 ? 15.952 -6.828 -22.703 1.00 91.19 91 SER A C 1
ATOM 703 O O . SER A 1 91 ? 16.912 -7.589 -22.805 1.00 91.19 91 SER A O 1
ATOM 705 N N . ASP A 1 92 ? 16.028 -5.672 -22.039 1.00 91.06 92 ASP A N 1
ATOM 706 C CA . ASP A 1 92 ? 17.236 -5.179 -21.377 1.00 91.06 92 ASP A CA 1
ATOM 707 C C . ASP A 1 92 ? 17.134 -5.319 -19.843 1.00 91.06 92 ASP A C 1
ATOM 709 O O . ASP A 1 92 ? 16.341 -4.615 -19.215 1.00 91.06 92 ASP A O 1
ATOM 713 N N . PRO A 1 93 ? 17.984 -6.139 -19.191 1.00 86.81 93 PRO A N 1
ATOM 714 C CA . PRO A 1 93 ? 18.057 -6.236 -17.729 1.00 86.81 93 PRO A CA 1
ATOM 715 C C . PRO A 1 93 ? 18.414 -4.924 -17.008 1.00 86.81 93 PRO A C 1
ATOM 717 O O . PRO A 1 93 ? 18.294 -4.843 -15.785 1.00 86.81 93 PRO A O 1
ATOM 720 N N . ARG A 1 94 ? 18.904 -3.911 -17.731 1.00 88.25 94 ARG A N 1
ATOM 721 C CA . ARG A 1 94 ? 19.166 -2.549 -17.234 1.00 88.25 94 ARG A CA 1
ATOM 722 C C . ARG A 1 94 ? 18.224 -1.515 -17.847 1.00 88.25 94 ARG A C 1
ATOM 724 O O . ARG A 1 94 ? 18.463 -0.317 -17.702 1.00 88.25 94 ARG A O 1
ATOM 731 N N . GLY A 1 95 ? 17.163 -1.970 -18.508 1.00 88.75 95 GLY A N 1
ATOM 732 C CA . GLY A 1 95 ? 16.154 -1.117 -19.105 1.00 88.75 95 GLY A CA 1
ATOM 733 C C . GLY A 1 95 ? 15.564 -0.159 -18.074 1.00 88.75 95 GLY A C 1
ATOM 734 O O . GLY A 1 95 ? 15.334 -0.521 -16.916 1.00 88.75 95 GLY A O 1
ATOM 735 N N . VAL A 1 96 ? 15.313 1.074 -18.514 1.00 91.75 96 VAL A N 1
ATOM 736 C CA . VAL A 1 96 ? 14.672 2.120 -17.713 1.00 91.75 96 VAL A CA 1
ATOM 737 C C . VAL A 1 96 ? 13.581 2.783 -18.537 1.00 91.75 96 VAL A C 1
ATOM 739 O O . VAL A 1 96 ? 13.851 3.317 -19.616 1.00 91.75 96 VAL A O 1
ATOM 742 N N . ILE A 1 97 ? 12.362 2.806 -18.006 1.00 92.50 97 ILE A N 1
ATOM 743 C CA . ILE A 1 97 ? 11.271 3.617 -18.550 1.00 92.50 97 ILE A CA 1
ATOM 744 C C . ILE A 1 97 ? 11.332 4.970 -17.858 1.00 92.50 97 ILE A C 1
ATOM 746 O O . ILE A 1 97 ? 11.276 5.054 -16.631 1.00 92.50 97 ILE A O 1
ATOM 750 N N . ARG A 1 98 ? 11.483 6.028 -18.654 1.00 91.19 98 ARG A N 1
ATOM 751 C CA . ARG A 1 98 ? 11.538 7.413 -18.175 1.00 91.19 98 ARG A CA 1
ATOM 752 C C . ARG A 1 98 ? 10.147 8.035 -18.170 1.00 91.19 98 ARG A C 1
ATOM 754 O O . ARG A 1 98 ? 9.301 7.638 -18.964 1.00 91.19 98 ARG A O 1
ATOM 761 N N . GLU A 1 99 ? 9.971 9.067 -17.352 1.00 90.00 99 GLU A N 1
ATOM 762 C CA . GLU A 1 99 ? 8.738 9.855 -17.221 1.00 90.00 99 GLU A CA 1
ATOM 763 C C . GLU A 1 99 ? 8.129 10.253 -18.571 1.00 90.00 99 GLU A C 1
ATOM 765 O O . GLU A 1 99 ? 6.932 10.110 -18.774 1.00 90.00 99 GLU 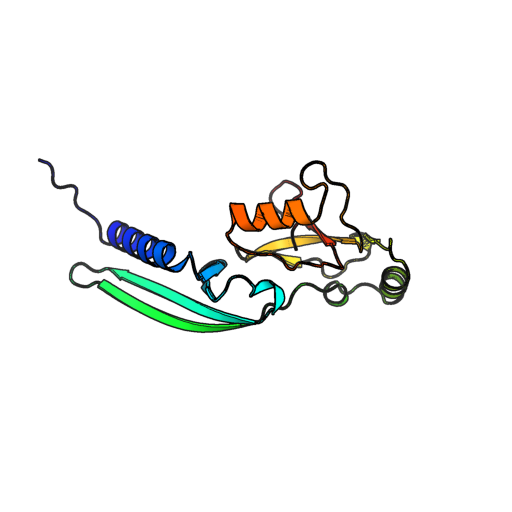A O 1
ATOM 770 N N . THR A 1 100 ? 8.956 10.668 -19.535 1.00 88.75 100 THR A N 1
ATOM 771 C CA . THR A 1 100 ? 8.505 11.097 -20.870 1.00 88.75 100 THR A CA 1
ATOM 772 C C . THR A 1 100 ? 7.818 10.001 -21.684 1.00 88.75 100 THR A C 1
ATOM 774 O O . THR A 1 100 ? 7.165 10.302 -22.678 1.00 88.75 100 THR A O 1
ATOM 777 N N . SER A 1 101 ? 7.999 8.735 -21.306 1.00 90.69 101 SER A N 1
ATOM 778 C CA . SER A 1 101 ? 7.394 7.570 -21.960 1.00 90.69 101 SER A CA 1
ATOM 779 C C . SER A 1 101 ? 6.189 7.011 -21.197 1.00 90.69 101 SER A C 1
ATOM 781 O O . SER A 1 101 ? 5.594 6.039 -21.657 1.00 90.69 101 SER A O 1
ATOM 783 N N . ILE A 1 102 ? 5.854 7.583 -20.037 1.00 92.38 102 ILE A N 1
ATOM 784 C CA . ILE A 1 102 ? 4.759 7.143 -19.169 1.00 92.38 102 ILE A CA 1
ATOM 785 C C . ILE A 1 102 ? 3.555 8.049 -19.427 1.00 92.38 102 ILE A C 1
ATOM 787 O O . ILE A 1 102 ? 3.603 9.244 -19.143 1.00 92.38 102 ILE A O 1
ATOM 791 N N . TYR A 1 103 ? 2.465 7.476 -19.933 1.00 90.75 103 TYR A N 1
ATOM 792 C CA . TYR A 1 103 ? 1.228 8.218 -20.192 1.00 90.75 103 TYR A CA 1
ATOM 793 C C . TYR A 1 103 ? 0.298 8.193 -18.977 1.00 90.75 103 TYR A C 1
ATOM 795 O O . TYR A 1 103 ? -0.295 9.214 -18.630 1.00 90.75 103 TYR A O 1
ATOM 803 N N . GLN A 1 104 ? 0.237 7.058 -18.275 1.00 92.25 104 GLN A N 1
ATOM 804 C CA . GLN A 1 104 ? -0.472 6.923 -17.008 1.00 92.25 104 GLN A CA 1
ATOM 805 C C . GLN A 1 104 ? 0.530 6.811 -15.857 1.00 92.25 104 GLN A C 1
ATOM 807 O O . GLN A 1 104 ? 1.054 5.743 -15.557 1.00 92.25 104 GLN A O 1
ATOM 812 N N . ASN A 1 105 ? 0.815 7.926 -15.187 1.00 91.62 105 ASN A N 1
ATOM 813 C CA . ASN A 1 105 ? 1.787 7.948 -14.094 1.00 91.62 105 ASN A CA 1
ATOM 814 C C . ASN A 1 105 ? 1.154 7.919 -12.698 1.00 91.62 105 ASN A C 1
ATOM 816 O O . ASN A 1 105 ? 1.879 7.867 -11.711 1.00 91.62 105 ASN A O 1
ATOM 820 N N . ARG A 1 106 ? -0.172 7.964 -12.555 1.00 92.50 106 ARG A N 1
ATOM 821 C CA . ARG A 1 106 ? -0.806 8.055 -11.233 1.00 92.50 106 ARG A CA 1
ATOM 822 C C . ARG A 1 106 ? -0.897 6.687 -10.548 1.00 92.50 106 ARG A C 1
ATOM 824 O O . ARG A 1 106 ? -1.441 5.746 -11.109 1.00 92.50 106 ARG A O 1
ATOM 831 N N . CYS A 1 107 ? -0.466 6.608 -9.290 1.00 91.00 107 CYS A N 1
ATOM 832 C CA . CYS A 1 107 ? -0.551 5.404 -8.455 1.00 91.00 107 CYS A CA 1
ATOM 833 C C . CYS A 1 107 ? -0.984 5.735 -7.014 1.00 91.00 107 CYS A C 1
ATOM 835 O O . CYS A 1 107 ? -1.071 6.903 -6.622 1.00 91.00 107 CYS A O 1
ATOM 837 N N . VAL A 1 108 ? -1.298 4.703 -6.227 1.00 90.50 108 VAL A N 1
ATOM 838 C CA . VAL A 1 108 ? -1.726 4.818 -4.824 1.00 90.50 108 VAL A CA 1
ATOM 839 C C . VAL A 1 108 ? -0.765 4.027 -3.945 1.00 90.50 108 VAL A C 1
ATOM 841 O O . VAL A 1 108 ? -0.532 2.847 -4.193 1.00 90.50 108 VAL A O 1
ATOM 844 N N . LEU A 1 109 ? -0.230 4.673 -2.911 1.00 89.50 109 LEU A N 1
ATOM 845 C CA . LEU A 1 109 ? 0.886 4.168 -2.121 1.00 89.50 109 LEU A CA 1
ATOM 846 C C . LEU A 1 109 ? 0.472 3.694 -0.740 1.00 89.50 109 LEU A C 1
ATOM 848 O O . LEU A 1 109 ? -0.276 4.351 -0.015 1.00 89.50 109 LEU A O 1
ATOM 852 N N . LEU A 1 110 ? 1.029 2.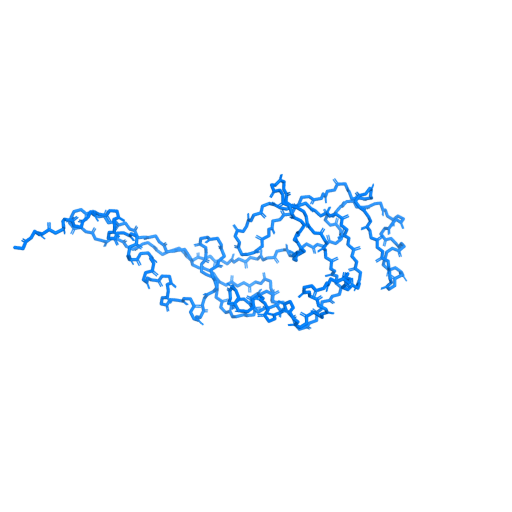556 -0.349 1.00 90.06 110 LEU A N 1
ATOM 853 C CA . LEU A 1 110 ? 0.888 2.012 0.993 1.00 90.06 110 LEU A CA 1
ATOM 854 C C . LEU A 1 110 ? 1.815 2.717 1.999 1.00 90.06 110 LEU A C 1
ATOM 856 O O . LEU A 1 110 ? 2.849 3.249 1.603 1.00 90.06 110 LEU A O 1
ATOM 860 N N . PRO A 1 111 ? 1.477 2.687 3.304 1.00 87.75 111 PRO A N 1
ATOM 861 C CA . PRO A 1 111 ? 0.233 2.151 3.881 1.00 87.75 111 PRO A CA 1
ATOM 862 C C . PRO A 1 111 ? -0.963 3.104 3.793 1.00 87.75 111 PRO A C 1
ATOM 864 O O . PRO A 1 111 ? -2.102 2.671 3.942 1.00 87.75 111 PRO A O 1
ATOM 867 N N . ASN A 1 112 ? -0.727 4.395 3.576 1.00 87.12 112 ASN A N 1
ATOM 868 C CA . ASN A 1 112 ? -1.740 5.428 3.809 1.00 87.12 112 ASN A CA 1
ATOM 869 C C . ASN A 1 112 ? -2.725 5.622 2.648 1.00 87.12 112 ASN A C 1
ATOM 871 O O . ASN A 1 112 ? -3.676 6.387 2.783 1.00 87.12 112 ASN A O 1
ATOM 875 N N . LEU A 1 113 ? -2.513 4.930 1.527 1.00 88.38 113 LEU A N 1
ATOM 876 C CA . LEU A 1 113 ? -3.239 5.110 0.269 1.00 88.38 113 LEU A CA 1
ATOM 877 C C . LEU A 1 113 ? -3.113 6.543 -0.270 1.00 88.38 113 LEU A C 1
ATOM 879 O O . LEU A 1 113 ? -4.057 7.115 -0.815 1.00 88.38 113 LEU A O 1
ATOM 883 N N . THR A 1 114 ? -1.922 7.126 -0.118 1.00 89.88 114 THR A N 1
ATOM 884 C CA . THR A 1 114 ? -1.597 8.446 -0.661 1.00 89.88 114 THR A CA 1
ATOM 885 C C . THR A 1 114 ? -1.381 8.362 -2.166 1.00 89.88 114 THR A C 1
ATOM 887 O O . THR A 1 114 ? -0.839 7.388 -2.681 1.00 89.88 114 THR A O 1
ATOM 890 N N . VAL A 1 115 ? -1.809 9.389 -2.896 1.00 90.75 115 VAL A N 1
ATOM 891 C CA . VAL A 1 115 ? -1.609 9.440 -4.348 1.00 90.75 115 VAL A CA 1
ATOM 892 C C . VAL A 1 115 ? -0.168 9.849 -4.652 1.00 90.75 115 VAL A C 1
ATOM 894 O O . VAL A 1 115 ? 0.302 10.877 -4.161 1.00 90.75 115 VAL A O 1
ATOM 897 N N . GLY A 1 116 ? 0.503 9.060 -5.489 1.00 91.19 116 GLY A N 1
ATOM 898 C CA . GLY A 1 116 ? 1.836 9.328 -6.019 1.00 91.19 116 GLY A CA 1
ATOM 899 C C . GLY A 1 116 ? 1.852 9.341 -7.546 1.00 91.19 116 GLY A C 1
ATOM 900 O O . GLY A 1 116 ? 0.891 8.924 -8.201 1.00 91.19 116 GLY A O 1
ATOM 901 N N . TYR A 1 117 ? 2.958 9.823 -8.106 1.00 91.75 117 TYR A N 1
ATOM 902 C CA . TYR A 1 117 ? 3.202 9.875 -9.544 1.00 91.75 117 TYR A CA 1
ATOM 903 C C . TYR A 1 117 ? 4.504 9.159 -9.885 1.00 91.75 117 TYR A C 1
ATOM 905 O O . TYR A 1 117 ? 5.558 9.482 -9.337 1.00 91.75 117 TYR A O 1
ATOM 913 N N . VAL A 1 118 ? 4.433 8.178 -10.775 1.00 92.44 118 VAL A N 1
ATOM 914 C CA . VAL A 1 118 ? 5.575 7.394 -11.227 1.00 92.44 118 VAL A CA 1
ATOM 915 C C . VAL A 1 118 ? 6.417 8.224 -12.184 1.00 92.44 118 VAL A C 1
ATOM 917 O O . VAL A 1 118 ? 5.936 8.731 -13.192 1.00 92.44 118 VAL A O 1
ATOM 920 N N . PHE A 1 119 ? 7.696 8.332 -11.870 1.00 90.62 119 PHE A N 1
ATOM 921 C CA . PHE A 1 119 ? 8.678 9.075 -12.649 1.00 90.62 119 PHE A CA 1
ATOM 922 C C . PHE A 1 119 ? 9.594 8.154 -13.451 1.00 90.62 119 PHE A C 1
ATOM 924 O O . PHE A 1 119 ? 10.038 8.505 -14.540 1.00 90.62 119 PHE A O 1
ATOM 931 N N . SER A 1 120 ? 9.901 6.968 -12.925 1.00 91.31 120 SER A N 1
ATOM 932 C CA . SER A 1 120 ? 10.635 5.958 -13.685 1.00 91.31 120 SER A CA 1
ATOM 933 C C . SER A 1 120 ? 10.336 4.540 -13.212 1.00 91.31 120 SER A C 1
ATOM 935 O O . SER A 1 120 ? 9.965 4.328 -12.055 1.00 91.31 120 SER A O 1
ATOM 937 N N . ALA A 1 121 ? 10.529 3.574 -14.109 1.00 91.88 121 ALA A N 1
ATOM 938 C CA . ALA A 1 121 ? 10.520 2.146 -13.804 1.00 91.88 121 ALA A CA 1
ATOM 939 C C . ALA A 1 121 ? 11.865 1.524 -14.194 1.00 91.88 121 ALA A C 1
ATOM 941 O O . ALA A 1 121 ? 12.378 1.791 -15.281 1.00 91.88 121 ALA A O 1
ATOM 942 N N . ASN A 1 122 ? 12.430 0.707 -13.307 1.00 91.75 122 ASN A N 1
ATOM 943 C CA . ASN A 1 122 ? 13.771 0.142 -13.431 1.00 91.75 122 ASN A CA 1
ATOM 944 C C . ASN A 1 122 ? 13.745 -1.336 -13.020 1.00 91.75 122 ASN A C 1
ATOM 946 O O . ASN A 1 122 ? 13.065 -1.694 -12.060 1.00 91.75 122 ASN A O 1
ATOM 950 N N . HIS A 1 123 ? 14.532 -2.185 -13.680 1.00 89.50 123 HIS A N 1
ATOM 951 C CA . HIS A 1 123 ? 14.767 -3.566 -13.214 1.00 89.50 123 HIS A CA 1
ATOM 952 C C . HIS A 1 123 ? 15.732 -3.639 -12.029 1.00 89.50 123 HIS A C 1
ATOM 954 O O . HIS A 1 123 ? 15.720 -4.589 -11.250 1.00 89.50 123 HIS A O 1
ATOM 960 N N . GLN A 1 124 ? 16.583 -2.623 -11.887 1.00 87.44 124 GLN A N 1
ATOM 961 C CA . GLN A 1 124 ? 17.580 -2.531 -10.828 1.00 87.44 124 GLN A CA 1
ATOM 962 C C . GLN A 1 124 ? 17.185 -1.465 -9.817 1.00 87.44 124 GLN A C 1
ATOM 964 O O . GLN A 1 124 ? 16.602 -0.440 -10.177 1.00 87.44 124 GLN A O 1
ATOM 969 N N . LEU A 1 125 ? 17.528 -1.702 -8.551 1.00 85.62 125 LEU A N 1
ATOM 970 C CA . LEU A 1 125 ? 17.315 -0.716 -7.506 1.00 85.62 125 LEU A CA 1
ATOM 971 C C . LEU A 1 125 ? 18.154 0.533 -7.834 1.00 85.62 125 LEU A C 1
ATOM 973 O O . LEU A 1 125 ? 19.377 0.415 -7.952 1.00 85.62 125 LEU A O 1
ATOM 977 N N . PRO A 1 126 ? 17.538 1.718 -7.998 1.00 79.25 126 PRO A N 1
ATOM 978 C CA . PRO A 1 126 ? 18.293 2.940 -8.220 1.00 79.25 126 PRO A CA 1
ATOM 979 C C . PRO A 1 126 ? 19.198 3.213 -7.017 1.00 79.25 126 PRO A C 1
ATOM 981 O O . PRO A 1 126 ? 18.774 3.090 -5.869 1.00 79.25 126 PRO A O 1
ATOM 984 N N . SER A 1 127 ? 20.450 3.586 -7.288 1.00 77.50 127 SER A N 1
ATOM 985 C CA . SER A 1 127 ? 21.425 3.877 -6.238 1.00 77.50 127 SER A CA 1
ATOM 986 C C . SER A 1 127 ? 20.930 5.038 -5.373 1.00 77.50 127 SER A C 1
ATOM 988 O O . SER A 1 127 ? 20.780 6.162 -5.855 1.00 77.50 127 SER A O 1
ATOM 990 N N . SER A 1 128 ? 20.649 4.755 -4.102 1.00 79.00 128 SER A N 1
ATOM 991 C CA . SER A 1 128 ? 20.239 5.740 -3.106 1.00 79.00 128 SER A CA 1
ATOM 992 C C . SER A 1 128 ? 21.119 5.598 -1.864 1.00 79.00 128 SER A C 1
ATOM 994 O O . SER A 1 128 ? 21.290 4.478 -1.376 1.00 79.00 128 SER A O 1
ATOM 996 N N . PRO A 1 129 ? 21.658 6.702 -1.312 1.00 77.38 129 PRO A N 1
ATOM 997 C CA . PRO A 1 129 ? 22.456 6.651 -0.089 1.00 77.38 129 PRO A CA 1
ATOM 998 C C . PRO A 1 129 ? 21.638 6.188 1.127 1.00 77.38 129 PRO A C 1
ATOM 1000 O O . PRO A 1 129 ? 22.188 5.581 2.040 1.00 77.38 129 PRO A O 1
ATOM 1003 N N . GLU A 1 130 ? 20.326 6.435 1.134 1.00 81.75 130 GLU A N 1
ATOM 1004 C CA . GLU A 1 130 ? 19.427 6.028 2.223 1.00 81.75 130 GLU A CA 1
ATOM 1005 C C . GLU A 1 130 ? 19.103 4.530 2.179 1.00 81.75 130 GLU A C 1
ATOM 1007 O O . GLU A 1 130 ? 18.923 3.885 3.213 1.00 81.75 130 GLU A O 1
ATOM 1012 N N . PHE A 1 131 ? 19.057 3.964 0.972 1.00 84.12 131 PHE A N 1
ATOM 1013 C CA . PHE A 1 131 ? 18.650 2.587 0.729 1.00 84.12 131 PHE A CA 1
ATOM 1014 C C . PHE A 1 131 ? 19.628 1.893 -0.224 1.00 84.12 131 PHE A C 1
ATOM 1016 O O . PHE A 1 131 ? 19.324 1.727 -1.405 1.00 84.12 131 PHE A O 1
ATOM 1023 N N . PRO A 1 132 ? 20.804 1.470 0.279 1.00 83.56 132 PRO A N 1
ATOM 1024 C CA . PRO A 1 132 ? 21.829 0.852 -0.558 1.00 83.56 132 PRO A CA 1
ATOM 1025 C C . PRO A 1 132 ? 21.423 -0.530 -1.085 1.00 83.56 132 PRO A C 1
ATOM 1027 O O . PRO A 1 132 ? 21.946 -0.978 -2.102 1.00 83.56 132 PRO A O 1
ATOM 1030 N N . THR A 1 133 ? 20.515 -1.229 -0.399 1.00 88.88 133 THR A N 1
ATOM 1031 C CA . THR A 1 133 ? 20.075 -2.574 -0.775 1.00 88.88 133 THR A CA 1
ATOM 1032 C C . THR A 1 133 ? 18.571 -2.720 -0.612 1.00 88.88 133 THR A C 1
ATOM 1034 O O . THR A 1 133 ? 17.929 -2.016 0.165 1.00 88.88 133 THR A O 1
ATOM 1037 N N . TYR A 1 134 ? 17.990 -3.692 -1.311 1.00 89.81 134 TYR A N 1
ATOM 1038 C CA . TYR A 1 134 ? 16.575 -3.997 -1.136 1.00 89.81 134 TYR A CA 1
ATOM 1039 C C . TYR A 1 134 ? 16.263 -4.459 0.300 1.00 89.81 134 TYR A C 1
ATOM 1041 O O . TYR A 1 134 ? 15.233 -4.089 0.857 1.00 89.81 134 TYR A O 1
ATOM 1049 N N . ASP A 1 135 ? 17.181 -5.167 0.961 1.00 90.12 135 ASP A N 1
ATOM 1050 C CA . ASP A 1 135 ? 16.994 -5.578 2.356 1.00 90.12 135 ASP A CA 1
ATOM 1051 C C . ASP A 1 135 ? 16.912 -4.400 3.333 1.00 90.12 135 ASP A C 1
ATOM 1053 O O . ASP A 1 135 ? 16.148 -4.471 4.301 1.00 90.12 135 ASP A O 1
ATOM 1057 N N . SER A 1 136 ? 17.625 -3.293 3.085 1.00 90.75 136 SER A N 1
ATOM 1058 C CA . SER A 1 136 ? 17.481 -2.101 3.927 1.00 90.75 136 SER A CA 1
ATOM 1059 C C . SER A 1 136 ? 16.095 -1.464 3.770 1.00 90.75 136 SER A C 1
ATOM 1061 O O . SER A 1 136 ? 15.509 -1.035 4.767 1.00 90.75 136 SER A O 1
ATOM 1063 N N . ILE A 1 137 ? 15.515 -1.506 2.564 1.00 89.56 137 ILE A N 1
ATOM 1064 C CA . ILE A 1 137 ? 14.127 -1.086 2.302 1.00 89.56 137 ILE A CA 1
ATOM 1065 C C . ILE A 1 137 ? 13.150 -1.999 3.043 1.00 89.56 137 ILE A C 1
ATOM 1067 O O . ILE A 1 137 ? 12.279 -1.514 3.768 1.00 89.56 137 ILE A O 1
ATOM 1071 N N . ARG A 1 138 ? 13.308 -3.324 2.925 1.00 90.44 138 ARG A N 1
ATOM 1072 C CA . ARG A 1 138 ? 12.455 -4.301 3.625 1.00 90.44 138 ARG A CA 1
ATOM 1073 C C . ARG A 1 138 ? 12.487 -4.088 5.137 1.00 90.44 138 ARG A C 1
ATOM 1075 O O . ARG A 1 138 ? 11.442 -4.100 5.789 1.00 90.44 138 ARG A O 1
ATOM 1082 N N . LEU A 1 139 ? 13.674 -3.857 5.698 1.00 91.06 139 LEU A N 1
ATOM 1083 C CA . LEU A 1 139 ? 13.844 -3.589 7.123 1.00 91.06 139 LEU A CA 1
ATOM 1084 C C . LEU A 1 139 ? 13.187 -2.270 7.538 1.00 91.06 139 LEU A C 1
ATOM 1086 O O . LEU A 1 139 ? 12.550 -2.217 8.591 1.00 91.06 139 LEU A O 1
ATOM 1090 N N . HIS A 1 140 ? 13.324 -1.221 6.727 1.00 90.62 140 HIS A N 1
ATOM 1091 C CA . HIS A 1 140 ? 12.684 0.067 6.972 1.00 90.62 140 HIS A CA 1
ATOM 1092 C C . HIS A 1 140 ? 11.160 -0.068 7.013 1.00 90.62 140 HIS A C 1
ATOM 1094 O O . HIS A 1 140 ? 10.548 0.354 7.991 1.00 90.62 140 HIS A O 1
ATOM 1100 N N . TRP A 1 141 ? 10.558 -0.740 6.029 1.00 89.06 141 TRP A N 1
ATOM 1101 C CA . TRP A 1 141 ? 9.111 -0.986 5.983 1.00 89.06 141 TRP A CA 1
ATOM 1102 C C . TRP A 1 141 ? 8.615 -1.790 7.185 1.00 89.06 141 TRP A C 1
ATOM 1104 O O . TRP A 1 141 ? 7.629 -1.410 7.821 1.00 89.06 141 TRP A O 1
ATOM 1114 N N . LYS A 1 142 ? 9.348 -2.842 7.564 1.00 89.06 142 LYS A N 1
ATOM 1115 C CA . LYS A 1 142 ? 9.025 -3.640 8.751 1.00 89.06 142 LYS A CA 1
ATOM 1116 C C . LYS A 1 142 ? 9.083 -2.805 10.031 1.00 89.06 142 LYS A C 1
ATOM 1118 O O . LYS A 1 142 ? 8.219 -2.954 10.887 1.00 89.06 142 LYS A O 1
ATOM 1123 N N . LYS A 1 143 ? 10.085 -1.933 10.177 1.00 88.44 143 LYS A N 1
ATOM 1124 C CA . LYS A 1 143 ? 10.260 -1.095 11.376 1.00 88.44 143 LYS A CA 1
ATOM 1125 C C . LYS A 1 143 ? 9.253 0.053 11.454 1.00 88.44 143 LYS A C 1
ATOM 1127 O O . LYS A 1 143 ? 8.693 0.276 12.518 1.00 88.44 143 LYS A O 1
ATOM 1132 N N . GLN A 1 144 ? 9.052 0.781 10.357 1.00 86.81 144 GLN A N 1
ATOM 1133 C CA . GLN A 1 144 ? 8.220 1.989 10.336 1.00 86.81 144 GLN A CA 1
ATOM 1134 C C . GLN A 1 144 ? 6.729 1.678 10.230 1.00 86.81 144 GLN A C 1
ATOM 1136 O O . GLN A 1 144 ? 5.906 2.424 10.756 1.00 86.81 144 GLN A O 1
ATOM 1141 N N . HIS A 1 145 ? 6.369 0.584 9.557 1.00 84.38 145 HIS A N 1
ATOM 1142 C CA . HIS A 1 145 ? 4.973 0.283 9.250 1.00 84.38 145 HIS A CA 1
ATOM 1143 C C . HIS A 1 145 ? 4.518 -1.115 9.681 1.00 84.38 145 HIS A C 1
ATOM 1145 O O . HIS A 1 145 ? 3.349 -1.441 9.509 1.00 84.38 145 HIS A O 1
ATOM 1151 N N . GLY A 1 146 ? 5.410 -1.966 10.201 1.00 84.38 146 GLY A N 1
ATOM 1152 C CA . GLY A 1 146 ? 5.081 -3.351 10.566 1.00 84.38 146 GLY A CA 1
ATOM 1153 C C . GLY A 1 146 ? 4.887 -4.297 9.373 1.00 84.38 146 GLY A C 1
ATOM 1154 O O . GLY A 1 146 ? 4.773 -5.505 9.564 1.00 84.38 146 GLY A O 1
ATOM 1155 N N . MET A 1 147 ? 4.907 -3.775 8.142 1.00 87.50 147 MET A N 1
ATOM 1156 C CA . MET A 1 147 ? 4.654 -4.531 6.918 1.00 87.50 147 MET A CA 1
ATOM 1157 C C . MET A 1 147 ? 5.916 -5.225 6.406 1.00 87.50 147 MET A C 1
ATOM 1159 O O . MET A 1 147 ? 6.993 -4.628 6.355 1.00 87.50 147 MET A O 1
ATOM 1163 N N . ILE A 1 148 ? 5.776 -6.473 5.955 1.00 88.06 148 ILE A N 1
ATOM 1164 C CA . ILE A 1 148 ? 6.875 -7.235 5.359 1.00 88.06 148 ILE A CA 1
ATOM 1165 C C . ILE A 1 148 ? 6.757 -7.178 3.837 1.00 88.06 148 ILE A C 1
ATOM 1167 O O . ILE A 1 148 ? 5.777 -7.633 3.250 1.00 88.06 148 ILE A O 1
ATOM 1171 N N . LEU A 1 149 ? 7.779 -6.614 3.195 1.00 89.81 149 LEU A N 1
ATOM 1172 C CA . LEU A 1 149 ? 7.916 -6.638 1.743 1.00 89.81 149 LEU A CA 1
ATOM 1173 C C . LEU A 1 149 ? 8.420 -8.018 1.255 1.00 89.81 149 LEU A C 1
ATOM 1175 O O . LEU A 1 149 ? 9.205 -8.659 1.972 1.00 89.81 149 LEU A O 1
ATOM 1179 N N . PRO A 1 150 ? 8.027 -8.455 0.038 1.00 88.12 150 PRO A N 1
ATOM 1180 C CA . PRO A 1 150 ? 8.451 -9.726 -0.555 1.00 88.12 150 PRO A CA 1
ATOM 1181 C C . PRO A 1 150 ? 9.972 -9.891 -0.572 1.00 88.12 150 PRO A C 1
ATOM 1183 O O . PRO A 1 150 ? 10.699 -8.905 -0.646 1.00 88.12 150 PRO A O 1
ATOM 1186 N N . GLU A 1 151 ? 10.470 -11.127 -0.531 1.00 85.56 151 GLU A N 1
ATOM 1187 C CA . GLU A 1 151 ? 11.919 -11.398 -0.522 1.00 85.56 151 GLU A CA 1
ATOM 1188 C C . GLU A 1 151 ? 12.619 -11.019 -1.827 1.00 85.56 151 GLU A C 1
ATOM 1190 O O . GLU A 1 151 ? 13.774 -10.601 -1.812 1.00 85.56 151 GLU A O 1
ATOM 1195 N N . LYS A 1 152 ? 11.918 -11.149 -2.955 1.00 81.69 152 LYS A N 1
ATOM 1196 C CA . LYS A 1 152 ? 12.440 -10.839 -4.285 1.00 81.69 152 LYS A CA 1
ATOM 1197 C C . LYS A 1 152 ? 11.553 -9.808 -4.959 1.00 81.69 152 LYS A C 1
ATOM 1199 O O . LYS A 1 152 ? 10.329 -9.895 -4.887 1.00 81.69 152 LYS A O 1
ATOM 1204 N N . GLN A 1 153 ? 12.189 -8.871 -5.649 1.00 77.31 153 GLN A N 1
ATOM 1205 C CA . GLN A 1 153 ? 11.520 -7.830 -6.412 1.00 77.31 153 GLN A CA 1
ATOM 1206 C C . GLN A 1 153 ? 12.242 -7.664 -7.750 1.00 77.31 153 GLN A C 1
ATOM 1208 O O . GLN A 1 153 ? 13.460 -7.509 -7.777 1.00 77.31 153 GLN A O 1
ATOM 1213 N N . GLY A 1 154 ? 11.489 -7.753 -8.849 1.00 81.00 154 GLY A N 1
ATOM 1214 C CA . GLY A 1 154 ? 12.029 -7.611 -10.206 1.00 81.00 154 GLY A CA 1
ATOM 1215 C C . GLY A 1 154 ? 11.899 -6.205 -10.789 1.00 81.00 154 GLY A C 1
ATOM 1216 O O . GLY A 1 154 ? 12.543 -5.908 -11.783 1.00 81.00 154 GLY A O 1
ATOM 1217 N N . LEU A 1 155 ? 11.066 -5.348 -10.191 1.00 88.06 155 LEU A N 1
ATOM 1218 C CA . LEU A 1 155 ? 10.780 -4.005 -10.690 1.00 88.06 155 LEU A CA 1
ATOM 1219 C C . LEU A 1 155 ? 10.777 -2.989 -9.550 1.00 88.06 155 LEU A C 1
ATOM 1221 O O . LEU A 1 155 ? 10.184 -3.222 -8.490 1.00 88.06 155 LEU A O 1
ATOM 1225 N N . PHE A 1 156 ? 11.412 -1.851 -9.810 1.00 90.12 156 PHE A N 1
ATOM 1226 C CA . PHE A 1 156 ? 11.545 -0.720 -8.906 1.00 90.12 156 PHE A CA 1
ATOM 1227 C C . PHE A 1 156 ? 10.983 0.537 -9.561 1.00 90.12 156 PHE A C 1
ATOM 1229 O O . PHE A 1 156 ? 11.425 0.950 -10.638 1.00 90.12 156 PHE A O 1
ATOM 1236 N N . PHE A 1 157 ? 10.032 1.164 -8.875 1.00 89.44 157 PHE A N 1
ATOM 1237 C CA . PHE A 1 157 ? 9.399 2.398 -9.312 1.00 89.44 157 PHE A CA 1
ATOM 1238 C C . PHE A 1 157 ? 9.934 3.576 -8.506 1.00 89.44 157 PHE A C 1
ATOM 1240 O O . PHE A 1 157 ? 10.037 3.531 -7.279 1.00 89.44 157 PHE A O 1
ATOM 1247 N N . GLN A 1 158 ? 10.295 4.646 -9.205 1.00 89.06 158 GLN A N 1
ATOM 1248 C CA . GLN A 1 158 ? 10.598 5.921 -8.579 1.00 89.06 158 GLN A CA 1
ATOM 1249 C C . GLN A 1 158 ? 9.342 6.778 -8.591 1.00 89.06 158 GLN A C 1
ATOM 1251 O O . GLN A 1 158 ? 8.771 7.016 -9.654 1.00 89.06 158 GLN A O 1
ATOM 1256 N N . ILE A 1 159 ? 8.934 7.250 -7.416 1.00 88.19 159 ILE A N 1
ATOM 1257 C CA . ILE A 1 159 ? 7.653 7.925 -7.225 1.00 88.19 159 ILE A CA 1
ATOM 1258 C C . ILE A 1 159 ? 7.881 9.316 -6.636 1.00 88.19 159 ILE A C 1
ATOM 1260 O O . ILE A 1 159 ? 8.822 9.560 -5.878 1.00 88.19 159 ILE A O 1
ATOM 1264 N N . PHE A 1 160 ? 7.038 10.254 -7.049 1.00 85.94 160 PHE A N 1
ATOM 1265 C CA . PHE A 1 160 ? 7.033 11.636 -6.600 1.00 85.94 160 PHE A CA 1
ATOM 1266 C C . PHE A 1 160 ? 5.655 11.999 -6.055 1.00 85.94 160 PHE A C 1
ATOM 1268 O O . PHE A 1 160 ? 4.621 11.580 -6.580 1.00 85.94 160 PHE A O 1
ATOM 1275 N N . PHE A 1 161 ? 5.644 12.823 -5.012 1.00 82.81 161 PHE A N 1
ATOM 1276 C CA . PHE A 1 161 ? 4.424 13.374 -4.437 1.00 82.81 161 PHE A CA 1
ATOM 1277 C C . PHE A 1 161 ? 4.236 14.813 -4.900 1.00 82.81 161 PHE A C 1
ATOM 1279 O O . PHE A 1 161 ? 5.196 15.568 -5.048 1.00 82.81 161 PHE A O 1
ATOM 1286 N N . LYS A 1 162 ? 2.976 15.221 -5.082 1.00 67.38 162 LYS A N 1
ATOM 1287 C CA . LYS A 1 162 ? 2.627 16.588 -5.498 1.00 67.38 162 LYS A CA 1
ATOM 1288 C C . LYS A 1 162 ? 2.989 17.648 -4.442 1.00 67.38 162 LYS A C 1
ATOM 1290 O O . LYS A 1 162 ? 3.096 18.820 -4.778 1.00 67.38 162 LYS A O 1
ATOM 1295 N N . SER A 1 163 ? 3.212 17.246 -3.187 1.00 52.91 163 SER A N 1
ATOM 1296 C CA . SER A 1 163 ? 3.725 18.104 -2.114 1.00 52.91 163 SER A CA 1
ATOM 1297 C C . SER A 1 163 ? 5.129 17.656 -1.693 1.00 52.91 163 SER A C 1
ATOM 1299 O O . SER A 1 163 ? 5.259 16.854 -0.781 1.00 52.91 163 SER A O 1
ATOM 1301 N N . ASN A 1 164 ? 6.149 18.178 -2.376 1.00 44.31 164 ASN A N 1
ATOM 1302 C CA . ASN A 1 164 ? 7.578 18.186 -2.030 1.00 44.31 164 ASN A CA 1
ATOM 1303 C C . ASN A 1 164 ? 8.269 16.892 -1.536 1.00 44.31 164 ASN A C 1
ATOM 1305 O O . ASN A 1 164 ? 7.898 16.258 -0.558 1.00 44.31 164 ASN A O 1
ATOM 1309 N N . SER A 1 165 ? 9.448 16.674 -2.124 1.00 42.81 165 SER A N 1
ATOM 1310 C CA . SER A 1 165 ? 10.485 15.671 -1.835 1.00 42.81 165 SER A CA 1
ATOM 1311 C C . SER A 1 165 ? 10.268 14.276 -2.435 1.00 42.81 165 SER A C 1
ATOM 1313 O O . SER A 1 165 ? 9.216 13.651 -2.342 1.00 42.81 165 SER A O 1
ATOM 1315 N N . ARG A 1 166 ? 11.310 13.836 -3.149 1.00 42.06 166 ARG A N 1
ATOM 1316 C CA . ARG A 1 166 ? 11.428 12.541 -3.819 1.00 42.06 166 ARG A CA 1
ATOM 1317 C C . ARG A 1 166 ? 11.358 11.450 -2.757 1.00 42.06 166 ARG A C 1
ATOM 1319 O O . ARG A 1 166 ? 12.220 11.429 -1.886 1.00 42.06 166 ARG A O 1
ATOM 1326 N N . THR A 1 167 ? 10.398 10.536 -2.829 1.00 46.56 167 THR A N 1
ATOM 1327 C CA . THR A 1 167 ? 10.431 9.337 -1.981 1.00 46.56 167 THR A CA 1
ATOM 1328 C C . THR A 1 167 ? 10.055 8.127 -2.818 1.00 46.56 167 THR A C 1
ATOM 1330 O O . THR A 1 167 ? 8.968 8.045 -3.382 1.00 46.56 167 THR A O 1
ATOM 1333 N N . PHE A 1 168 ? 11.003 7.202 -2.934 1.00 43.72 168 PHE A N 1
ATOM 1334 C CA . PHE A 1 168 ? 10.855 5.956 -3.673 1.00 43.72 168 PHE A CA 1
ATOM 1335 C C . PHE A 1 168 ? 9.974 4.999 -2.877 1.00 43.72 168 PHE A C 1
ATOM 1337 O O . PHE A 1 168 ? 10.371 4.620 -1.781 1.00 43.72 168 PHE A O 1
ATOM 1344 N N . PHE A 1 169 ? 8.841 4.563 -3.428 1.00 49.19 169 PHE A N 1
ATOM 1345 C CA . PHE A 1 169 ? 8.059 3.458 -2.871 1.00 49.19 169 PHE A CA 1
ATOM 1346 C C . PHE A 1 169 ? 7.385 2.637 -3.979 1.00 49.19 169 PHE A C 1
ATOM 1348 O O . PHE A 1 169 ? 7.404 3.036 -5.136 1.00 49.19 169 PHE A O 1
ATOM 1355 N N . ARG A 1 170 ? 6.906 1.446 -3.602 1.00 40.59 170 ARG A N 1
ATOM 1356 C CA . ARG A 1 170 ? 6.396 0.356 -4.451 1.00 40.59 170 ARG A CA 1
ATOM 1357 C C . ARG A 1 170 ? 5.071 0.672 -5.137 1.00 40.59 170 ARG A C 1
ATOM 1359 O O . ARG A 1 170 ? 4.198 1.249 -4.455 1.00 40.59 170 ARG A O 1
#

Radius of gyration: 20.44 Å; chains: 1; bounding box: 48×32×72 Å

Organism: Geodia barretti (NCBI:txid519541)

InterPro domains:
  IPR031643 Domain of unknown function DUF4708 [PF15813] (6-165)
  IPR031643 Domain of unknown function DUF4708 [PTHR28495] (4-168)

Secondary structure (DSSP, 8-state):
-------HHHHHHHHHHHHHHHHTTTEEEETTEEEESTTHHHHSEEEEEEEEEEE-SS-EEEEEEEEEEE-----GGGGT--HHHHHHHHH-TT-EEEGGG-S--EEEETTTTEEEEEEEEESS----SS-SSHHHHHHHHHHHHSPPPPS--S-EEEEE-SSSSB----

Foldseek 3Di:
DDPPDQDQVNVQVVVLVVVCVVLCVQFFAAAQKTWGHQCCQVVQKTKIKGWGWGGDPVDIDIDIDIDIGGHPDDDPVQQVFDPVLVVVQVVDLFRKDAQVRGPDQWDFAPRNRAIKGWGMKGQDDPPDPCDNDVVSVQVCCCVVGVHGHDPDDRMWTWIDDPPDDTDTDD